Protein AF-A0A921BFK4-F1 (afdb_monomer)

Mean predicted aligned error: 3.36 Å

pLDDT: mean 94.27, std 9.58, range [43.28, 98.81]

Structure (mmCIF, N/CA/C/O backbone):
data_AF-A0A921BFK4-F1
#
_entry.id   AF-A0A921BFK4-F1
#
loop_
_atom_site.group_PDB
_atom_site.id
_atom_site.type_symbol
_atom_site.label_atom_id
_atom_site.label_alt_id
_atom_site.label_comp_id
_atom_site.label_asym_id
_atom_site.label_entity_id
_atom_site.label_seq_id
_atom_site.pdbx_PDB_ins_code
_atom_site.Cartn_x
_atom_site.Cartn_y
_atom_site.Cartn_z
_atom_site.occupancy
_atom_site.B_iso_or_equiv
_atom_site.auth_seq_id
_atom_site.auth_comp_id
_atom_site.auth_asym_id
_atom_site.auth_atom_id
_atom_site.pdbx_PDB_model_num
ATOM 1 N N . MET A 1 1 ? -15.239 14.322 -2.701 1.00 43.28 1 MET A N 1
ATOM 2 C CA . MET A 1 1 ? -15.052 14.436 -1.238 1.00 43.28 1 MET A CA 1
ATOM 3 C C . MET A 1 1 ? -13.571 14.255 -0.972 1.00 43.28 1 MET A C 1
ATOM 5 O O . MET A 1 1 ? -13.017 13.288 -1.473 1.00 43.28 1 MET A O 1
ATOM 9 N N . SER A 1 2 ? -12.916 15.207 -0.308 1.00 46.84 2 SER A N 1
ATOM 10 C CA . SER A 1 2 ? -11.495 15.080 0.038 1.00 46.84 2 SER A CA 1
ATOM 11 C C . SER A 1 2 ? -11.345 13.940 1.046 1.00 46.84 2 SER A C 1
ATOM 13 O O . SER A 1 2 ? -11.819 14.054 2.175 1.00 46.84 2 SER A O 1
ATOM 15 N N . THR A 1 3 ? -10.777 12.808 0.630 1.00 59.25 3 THR A N 1
ATOM 16 C CA . THR A 1 3 ? -10.375 11.743 1.553 1.00 59.25 3 THR A CA 1
ATOM 17 C C . THR A 1 3 ? -9.202 12.269 2.363 1.00 59.25 3 THR A C 1
ATOM 19 O O . THR A 1 3 ? -8.106 12.432 1.827 1.00 59.25 3 THR A O 1
ATOM 22 N N . ASN A 1 4 ? -9.444 12.578 3.634 1.00 72.50 4 ASN A N 1
ATOM 23 C CA . ASN A 1 4 ? -8.404 13.022 4.549 1.00 72.50 4 ASN A CA 1
ATOM 24 C C . ASN A 1 4 ? -7.437 11.847 4.771 1.00 72.50 4 ASN A C 1
ATOM 26 O O . ASN A 1 4 ? -7.757 10.917 5.510 1.00 72.50 4 ASN A O 1
ATOM 30 N N . ARG A 1 5 ? -6.304 11.832 4.056 1.00 86.00 5 ARG A N 1
ATOM 31 C CA . ARG A 1 5 ? -5.292 10.781 4.209 1.00 86.00 5 ARG A CA 1
ATOM 32 C C . ARG A 1 5 ? -4.659 10.903 5.592 1.00 86.00 5 ARG A C 1
ATOM 34 O O . ARG A 1 5 ? -4.353 12.007 6.041 1.00 86.00 5 ARG A O 1
ATOM 41 N N . PHE A 1 6 ? -4.428 9.770 6.249 1.00 82.81 6 PHE A N 1
ATOM 42 C CA . PHE A 1 6 ? -3.623 9.754 7.468 1.00 82.81 6 PHE A CA 1
ATOM 43 C C . PHE A 1 6 ? -2.223 10.307 7.173 1.00 82.81 6 PHE A C 1
ATOM 45 O O . PHE A 1 6 ? -1.545 9.836 6.262 1.00 82.81 6 PHE A O 1
ATOM 52 N N . SER A 1 7 ? -1.793 11.301 7.951 1.00 82.81 7 SER A N 1
ATOM 53 C CA . SER A 1 7 ? -0.420 11.804 7.903 1.00 82.81 7 SER A CA 1
ATOM 54 C C . SER A 1 7 ? 0.471 10.898 8.746 1.00 82.81 7 SER A C 1
ATOM 56 O O . SER A 1 7 ? 0.220 10.731 9.940 1.00 82.81 7 SER A O 1
ATOM 58 N N . ILE A 1 8 ? 1.518 10.338 8.143 1.00 85.50 8 ILE A N 1
ATOM 59 C CA . ILE A 1 8 ? 2.517 9.515 8.833 1.00 85.50 8 ILE A CA 1
ATOM 60 C C . ILE A 1 8 ? 3.868 10.209 8.776 1.00 85.50 8 ILE A C 1
ATOM 62 O O . ILE A 1 8 ? 4.331 10.607 7.710 1.00 85.50 8 ILE A O 1
ATOM 66 N N . THR A 1 9 ? 4.510 10.327 9.935 1.00 91.44 9 THR A N 1
ATOM 67 C CA . THR A 1 9 ? 5.907 10.747 10.026 1.00 91.44 9 THR A CA 1
ATOM 68 C C . THR A 1 9 ? 6.798 9.534 9.786 1.00 91.44 9 THR A C 1
ATOM 70 O O . THR A 1 9 ? 6.900 8.666 10.650 1.00 91.44 9 THR A O 1
ATOM 73 N N . ASP A 1 10 ? 7.455 9.478 8.630 1.00 93.44 10 ASP A N 1
ATOM 74 C CA . ASP A 1 10 ? 8.379 8.397 8.274 1.00 93.44 10 ASP A CA 1
ATOM 75 C C . ASP A 1 10 ? 9.843 8.789 8.536 1.00 93.44 10 ASP A C 1
ATOM 77 O O . ASP A 1 10 ? 10.622 9.064 7.624 1.00 93.44 10 ASP A O 1
ATOM 81 N N . SER A 1 11 ? 10.228 8.856 9.812 1.00 96.12 11 SER A N 1
ATOM 82 C CA . SER A 1 11 ? 11.591 9.243 10.208 1.00 96.12 11 SER A CA 1
ATOM 83 C C . SER A 1 11 ? 12.661 8.211 9.837 1.00 96.12 11 SER A C 1
ATOM 85 O O . SER A 1 11 ? 13.844 8.548 9.802 1.00 96.12 11 SER A O 1
ATOM 87 N N . LEU A 1 12 ? 12.260 6.966 9.564 1.00 96.44 12 LEU A N 1
ATOM 88 C CA . LEU A 1 12 ? 13.165 5.860 9.251 1.00 96.44 12 LEU A CA 1
ATOM 89 C C . LEU A 1 12 ? 13.264 5.569 7.749 1.00 96.44 12 LEU A C 1
ATOM 91 O O . LEU A 1 12 ? 14.068 4.725 7.363 1.00 96.44 12 LEU A O 1
ATOM 95 N N . ASN A 1 13 ? 12.508 6.279 6.903 1.00 94.88 13 ASN A N 1
ATOM 96 C CA . ASN A 1 13 ? 12.357 5.967 5.477 1.00 94.88 13 ASN A CA 1
ATOM 97 C C . ASN A 1 13 ? 11.877 4.524 5.254 1.00 94.88 13 ASN A C 1
ATOM 99 O O . ASN A 1 13 ? 12.394 3.815 4.392 1.00 94.88 13 ASN A O 1
ATOM 103 N N . ALA A 1 14 ? 10.936 4.080 6.084 1.00 95.56 14 ALA A N 1
ATOM 104 C CA . ALA A 1 14 ? 10.368 2.747 6.028 1.00 95.56 14 ALA A CA 1
ATOM 105 C C . ALA A 1 14 ? 9.402 2.569 4.853 1.00 95.56 14 ALA A C 1
ATOM 107 O O . ALA A 1 14 ? 9.155 1.430 4.489 1.00 95.56 14 ALA A O 1
ATOM 108 N N . PHE A 1 15 ? 8.852 3.645 4.278 1.00 95.75 15 PHE A N 1
ATOM 109 C CA . PHE A 1 15 ? 7.925 3.575 3.148 1.00 95.75 15 PHE A CA 1
ATOM 110 C C . PHE A 1 15 ? 8.604 3.898 1.810 1.00 95.75 15 PHE A C 1
ATOM 112 O O . PHE A 1 15 ? 9.467 4.776 1.710 1.00 95.75 15 PHE A O 1
ATOM 119 N N . CYS A 1 16 ? 8.163 3.226 0.746 1.00 94.88 16 CYS A N 1
ATOM 120 C CA . CYS A 1 16 ? 8.563 3.525 -0.623 1.00 94.88 16 CYS A CA 1
ATOM 121 C C . CYS A 1 16 ? 8.146 4.957 -1.002 1.00 94.88 16 CYS A C 1
ATOM 123 O O . CYS A 1 16 ? 6.979 5.329 -0.895 1.00 94.88 16 CYS A O 1
ATOM 125 N N . LYS A 1 17 ? 9.098 5.765 -1.481 1.00 93.62 17 LYS A N 1
ATOM 126 C CA . LYS A 1 17 ? 8.874 7.184 -1.837 1.00 93.62 17 LYS A CA 1
ATOM 127 C C . LYS A 1 17 ? 8.343 7.395 -3.256 1.00 93.62 17 LYS A C 1
ATOM 129 O O . LYS A 1 17 ? 8.005 8.511 -3.632 1.00 93.62 17 LYS A O 1
ATOM 134 N N . ASP A 1 18 ? 8.318 6.336 -4.050 1.00 93.00 18 ASP A N 1
ATOM 135 C CA . ASP A 1 18 ? 7.991 6.322 -5.475 1.00 93.00 18 ASP A CA 1
ATOM 136 C C . ASP A 1 18 ? 6.615 5.684 -5.747 1.00 93.00 18 ASP A C 1
ATOM 138 O O . ASP A 1 18 ? 6.330 5.198 -6.844 1.00 93.00 18 ASP A O 1
ATOM 142 N N . THR A 1 19 ? 5.756 5.653 -4.729 1.00 93.94 19 THR A N 1
ATOM 143 C CA . THR A 1 19 ? 4.356 5.246 -4.820 1.00 93.94 19 THR A CA 1
ATOM 144 C C . THR A 1 19 ? 3.534 6.008 -3.788 1.00 93.94 19 THR A C 1
ATOM 146 O O . THR A 1 19 ? 3.977 6.236 -2.667 1.00 93.94 19 THR A O 1
ATOM 149 N N . ASP A 1 20 ? 2.318 6.393 -4.156 1.00 94.38 20 ASP A N 1
ATOM 150 C CA . ASP A 1 20 ? 1.328 6.986 -3.260 1.00 94.38 20 ASP A CA 1
ATOM 151 C C . ASP A 1 20 ? 0.201 5.994 -2.915 1.00 94.38 20 ASP A C 1
ATOM 153 O O . ASP A 1 20 ? -0.902 6.415 -2.551 1.00 94.38 20 ASP A O 1
ATOM 157 N N . ALA A 1 21 ? 0.473 4.686 -3.032 1.00 96.31 21 ALA A N 1
ATOM 158 C CA . ALA A 1 21 ? -0.473 3.611 -2.758 1.00 96.31 21 ALA A CA 1
ATOM 159 C C . ALA A 1 21 ? -1.130 3.760 -1.382 1.00 96.31 21 ALA A C 1
ATOM 161 O O . ALA A 1 21 ? -0.478 3.709 -0.341 1.00 96.31 21 ALA A O 1
ATOM 162 N N . TYR A 1 22 ? -2.449 3.927 -1.396 1.00 97.25 22 TYR A N 1
ATOM 163 C CA . TYR A 1 22 ? -3.272 4.158 -0.217 1.00 97.25 22 TYR A CA 1
ATOM 164 C C . TYR A 1 22 ? -4.660 3.582 -0.467 1.00 97.25 22 TYR A C 1
ATOM 166 O O . TYR A 1 22 ? -5.248 3.826 -1.520 1.00 97.25 22 TYR A O 1
ATOM 174 N N . LEU A 1 23 ? -5.204 2.855 0.507 1.00 97.44 23 LEU A N 1
ATOM 175 C CA . LEU A 1 23 ? -6.561 2.320 0.436 1.00 97.44 23 LEU A CA 1
ATOM 176 C C . LEU A 1 23 ? -7.326 2.720 1.691 1.00 97.44 23 LEU A C 1
ATOM 178 O O . LEU A 1 23 ? -6.992 2.297 2.798 1.00 97.44 23 LEU A O 1
ATOM 182 N N . GLN A 1 24 ? -8.368 3.528 1.504 1.00 97.00 24 GLN A N 1
ATOM 183 C CA . GLN A 1 24 ? -9.268 3.914 2.581 1.00 97.00 24 GLN A CA 1
ATOM 184 C C . GLN A 1 24 ? -10.047 2.685 3.057 1.00 97.00 24 GLN A C 1
ATOM 186 O O . GLN A 1 24 ? -10.736 2.047 2.261 1.00 97.00 24 GLN A O 1
ATOM 191 N N . GLY A 1 25 ? -9.962 2.383 4.352 1.00 97.19 25 GLY A N 1
ATOM 192 C C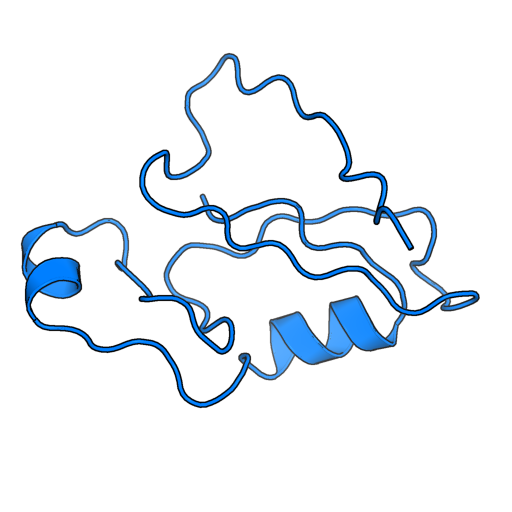A . GLY A 1 25 ? -10.775 1.337 4.963 1.00 97.19 25 GLY A CA 1
ATOM 193 C C . GLY A 1 25 ? -12.267 1.663 4.887 1.00 97.19 25 GLY A C 1
ATOM 194 O O . GLY A 1 25 ? -12.658 2.835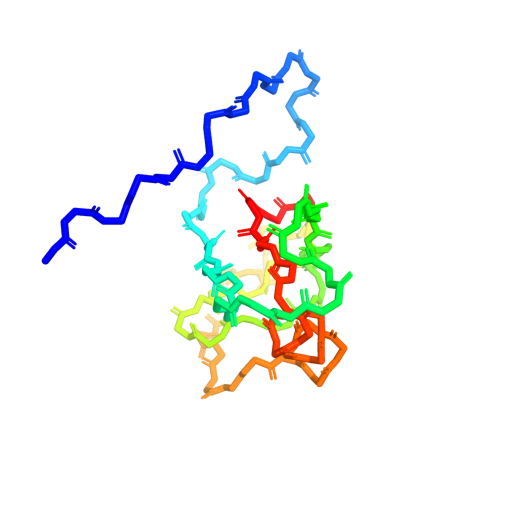 4.949 1.00 97.19 25 GLY A O 1
ATOM 195 N N . LEU A 1 26 ? -13.108 0.636 4.759 1.00 95.62 26 LEU A N 1
ATOM 196 C CA . LEU A 1 26 ? -14.558 0.820 4.777 1.00 95.62 26 LEU A CA 1
ATOM 197 C C . LEU A 1 26 ? -15.036 1.394 6.127 1.00 95.62 26 LEU A C 1
ATOM 199 O O . LEU A 1 26 ? -14.480 1.073 7.185 1.00 95.62 26 LEU A O 1
ATOM 203 N N . PRO A 1 27 ? -16.067 2.257 6.124 1.00 92.75 27 PRO A N 1
ATOM 204 C CA . PRO A 1 27 ? -16.604 2.810 7.360 1.00 92.75 27 PRO A CA 1
ATOM 205 C C . PRO A 1 2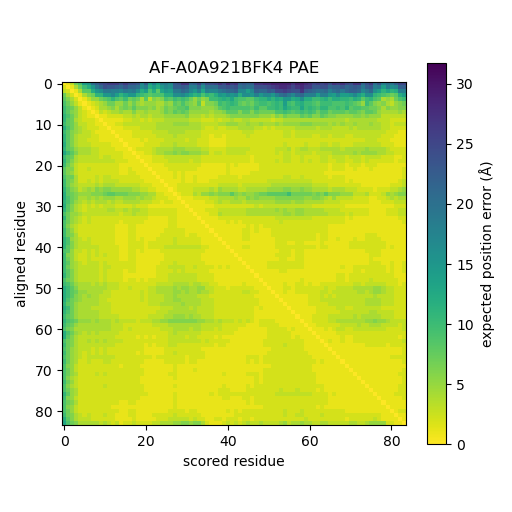7 ? -17.282 1.721 8.205 1.00 92.75 27 PRO A C 1
ATOM 207 O O . PRO A 1 27 ? -17.895 0.802 7.668 1.00 92.75 27 PRO A O 1
ATOM 210 N N . ASN A 1 28 ? -17.242 1.882 9.531 1.00 92.44 28 ASN A N 1
ATOM 211 C CA . ASN A 1 28 ? -17.943 1.041 10.516 1.00 92.44 28 ASN A CA 1
ATOM 212 C C . ASN A 1 28 ? -17.545 -0.450 10.527 1.00 92.44 28 ASN A C 1
ATOM 214 O O . ASN A 1 28 ? -18.299 -1.285 11.026 1.00 92.44 28 ASN A O 1
ATOM 218 N N . GLY A 1 29 ? -16.372 -0.793 9.997 1.00 94.81 29 GLY A N 1
ATOM 219 C CA . GLY A 1 29 ? -15.786 -2.123 10.122 1.00 94.81 29 GLY A CA 1
ATOM 220 C C . GLY A 1 29 ? -15.118 -2.337 11.485 1.00 94.81 29 GLY A C 1
ATOM 221 O O . GLY A 1 29 ? -14.771 -1.388 12.192 1.00 94.81 29 GLY A O 1
ATOM 222 N N . SER A 1 30 ? -14.892 -3.599 11.862 1.00 97.94 30 SER A N 1
ATOM 223 C CA . SER A 1 30 ? -14.266 -3.959 13.145 1.00 97.94 30 SER A CA 1
ATOM 224 C C . SER A 1 30 ? -12.838 -3.423 13.316 1.00 97.94 30 SER A C 1
ATOM 226 O O . SER A 1 30 ? -12.330 -3.404 14.433 1.00 97.94 30 SER A O 1
ATOM 228 N N . LEU A 1 31 ? -12.189 -2.996 12.229 1.00 98.19 31 LEU A N 1
ATOM 229 C CA . LEU A 1 31 ? -10.840 -2.429 12.208 1.00 98.19 31 LEU A CA 1
ATOM 230 C C . LEU A 1 31 ? -10.818 -0.936 11.827 1.00 98.19 31 LEU A C 1
ATOM 232 O O . LEU A 1 31 ? -9.745 -0.412 11.544 1.00 98.19 31 LEU A O 1
ATOM 236 N N . SER A 1 32 ? -11.957 -0.228 11.817 1.00 95.94 32 SER A N 1
ATOM 237 C CA . SER A 1 32 ? -12.045 1.170 11.340 1.00 95.94 32 SER A CA 1
ATOM 238 C C . SER A 1 32 ? -11.170 2.193 12.077 1.00 95.94 32 SER A C 1
ATOM 240 O O . SER A 1 32 ? -10.967 3.292 11.567 1.00 95.94 32 SER A O 1
ATOM 242 N N . SER A 1 33 ? -10.642 1.863 13.256 1.00 93.94 33 SER A N 1
ATOM 243 C CA . SER A 1 33 ? -9.698 2.708 14.000 1.00 93.94 33 SER A CA 1
ATOM 244 C C . SER A 1 33 ? -8.226 2.372 13.742 1.00 93.94 33 SER A C 1
ATOM 246 O O . SER A 1 33 ? -7.348 3.006 14.327 1.00 93.94 33 SER A O 1
ATOM 248 N N . LEU A 1 34 ? -7.942 1.374 12.903 1.00 96.94 34 LEU A N 1
ATOM 249 C CA . LEU A 1 34 ? -6.596 0.877 12.659 1.00 96.94 34 LEU A CA 1
ATOM 250 C C . LEU A 1 34 ? -6.073 1.305 11.291 1.00 96.94 34 LEU A C 1
ATOM 252 O O . LEU A 1 34 ? -6.806 1.437 10.307 1.00 96.94 34 LEU A O 1
ATOM 256 N N . THR A 1 35 ? -4.757 1.455 11.233 1.00 97.31 35 THR A N 1
ATOM 257 C CA . THR A 1 35 ? -4.001 1.629 9.998 1.00 97.31 35 THR A CA 1
ATOM 258 C C . THR A 1 35 ? -3.002 0.491 9.841 1.00 97.31 35 THR A C 1
ATOM 260 O O . THR A 1 35 ? -2.606 -0.146 10.819 1.00 97.31 35 THR A O 1
ATOM 263 N N . PHE A 1 36 ? -2.597 0.212 8.605 1.00 97.94 36 PHE A N 1
ATOM 264 C CA . PHE A 1 36 ? -1.572 -0.787 8.325 1.00 97.94 36 PHE A CA 1
ATOM 265 C C . PHE A 1 36 ? -0.752 -0.437 7.086 1.00 97.94 36 PHE A C 1
ATOM 267 O O . PHE A 1 36 ? -1.210 0.263 6.183 1.00 97.94 36 PHE A O 1
ATOM 274 N N . ALA A 1 37 ? 0.466 -0.963 7.037 1.00 97.62 37 ALA A N 1
ATOM 275 C CA . ALA A 1 37 ? 1.322 -0.918 5.864 1.00 97.62 37 ALA A CA 1
ATOM 276 C C . ALA A 1 37 ? 1.249 -2.270 5.136 1.00 97.62 37 ALA A C 1
ATOM 278 O O . ALA A 1 37 ? 1.287 -3.320 5.782 1.00 97.62 37 ALA A O 1
ATOM 279 N N . ALA A 1 38 ? 1.151 -2.263 3.807 1.00 98.12 38 ALA A N 1
ATOM 280 C CA . ALA A 1 38 ? 1.181 -3.483 3.003 1.00 98.12 38 ALA A CA 1
ATOM 281 C C . ALA A 1 38 ? 2.542 -3.589 2.317 1.00 98.12 38 ALA A C 1
ATOM 283 O O . ALA A 1 38 ? 2.821 -2.795 1.423 1.00 98.12 38 ALA A O 1
ATOM 284 N N . LYS A 1 39 ? 3.381 -4.547 2.742 1.00 98.00 39 LYS A N 1
ATOM 285 C CA . LYS A 1 39 ? 4.729 -4.775 2.179 1.00 98.00 39 LYS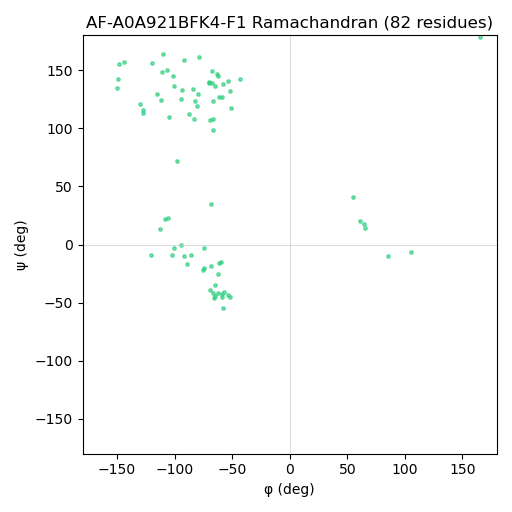 A CA 1
ATOM 286 C C . LYS A 1 39 ? 4.711 -4.700 0.652 1.00 98.00 39 LYS A C 1
ATOM 288 O O . LYS A 1 39 ? 3.776 -5.231 0.051 1.00 98.00 39 LYS A O 1
ATOM 293 N N . ASP A 1 40 ? 5.747 -4.132 0.030 1.00 97.62 40 ASP A N 1
ATOM 294 C CA . ASP A 1 40 ? 5.87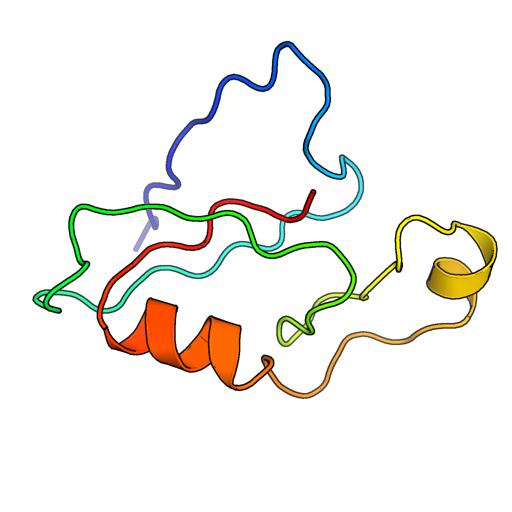0 -3.978 -1.430 1.00 97.62 40 ASP A CA 1
ATOM 295 C C . ASP A 1 40 ? 6.061 -5.295 -2.212 1.00 97.62 40 ASP A C 1
ATOM 297 O O . ASP A 1 40 ? 6.733 -5.366 -3.227 1.00 97.62 40 ASP A O 1
ATOM 301 N N . ILE A 1 41 ? 5.437 -6.366 -1.742 1.00 97.50 41 ILE A N 1
ATOM 302 C CA . ILE A 1 41 ? 5.236 -7.648 -2.419 1.00 97.50 41 ILE A CA 1
ATOM 303 C C . ILE A 1 41 ? 3.742 -7.973 -2.566 1.00 97.50 41 ILE A C 1
ATOM 305 O O . ILE A 1 41 ? 3.387 -8.945 -3.223 1.00 97.50 41 ILE A O 1
ATOM 309 N N . PHE A 1 42 ? 2.867 -7.193 -1.923 1.00 98.50 42 PHE A N 1
ATOM 310 C CA . PHE A 1 42 ? 1.425 -7.300 -2.078 1.00 98.50 42 PHE A CA 1
ATOM 311 C C . PHE A 1 42 ? 0.945 -6.337 -3.153 1.00 98.50 42 PHE A C 1
ATOM 313 O O . PHE A 1 42 ? 1.273 -5.144 -3.138 1.00 98.50 42 PHE A O 1
ATOM 320 N N . ASP A 1 43 ? 0.113 -6.863 -4.042 1.00 98.62 43 ASP A N 1
ATOM 321 C CA . ASP A 1 43 ? -0.544 -6.066 -5.060 1.00 98.62 43 ASP A CA 1
ATOM 322 C C . ASP A 1 43 ? -1.602 -5.143 -4.466 1.00 98.62 43 ASP A C 1
ATOM 324 O O . ASP A 1 43 ? -2.388 -5.511 -3.587 1.00 98.62 43 ASP A O 1
ATOM 328 N N . VAL A 1 44 ? -1.621 -3.927 -4.999 1.00 98.50 44 VAL A N 1
ATOM 329 C CA . VAL A 1 44 ? -2.623 -2.898 -4.745 1.00 98.50 44 VAL A CA 1
ATOM 330 C C . VAL A 1 44 ? -3.067 -2.419 -6.117 1.00 98.50 44 VAL A C 1
ATOM 332 O O . VAL A 1 44 ? -2.235 -1.965 -6.902 1.00 98.50 44 VAL A O 1
ATOM 335 N N . GLN A 1 45 ? -4.359 -2.545 -6.418 1.00 98.50 45 GLN A N 1
ATOM 336 C CA . GLN A 1 45 ? -4.895 -2.229 -7.740 1.00 98.50 45 GLN A CA 1
ATOM 337 C C . GLN A 1 45 ? -4.477 -0.823 -8.198 1.00 98.50 45 GLN A C 1
ATOM 339 O O . GLN A 1 45 ? -4.606 0.144 -7.449 1.00 98.50 45 GLN A O 1
ATOM 344 N N . GLY A 1 46 ? -3.994 -0.720 -9.437 1.00 98.25 46 GLY A N 1
ATOM 345 C CA . GLY A 1 46 ? -3.538 0.534 -10.042 1.00 98.25 46 GLY A CA 1
ATOM 346 C C . GLY A 1 46 ? -2.085 0.908 -9.730 1.00 98.25 46 GLY A C 1
ATOM 347 O O . GLY A 1 46 ? -1.538 1.785 -10.398 1.00 98.25 46 GLY A O 1
ATOM 348 N N . TYR A 1 47 ? -1.425 0.210 -8.802 1.00 98.19 47 TYR A N 1
ATOM 349 C CA . TYR A 1 47 ? -0.040 0.471 -8.410 1.00 98.19 47 TYR A CA 1
ATOM 350 C C . TYR A 1 47 ? 0.904 -0.642 -8.862 1.00 98.19 47 TYR A C 1
ATOM 352 O O . TYR A 1 47 ? 0.529 -1.811 -8.929 1.00 98.19 47 TYR A O 1
ATOM 360 N N . ILE A 1 48 ? 2.151 -0.271 -9.155 1.00 98.31 48 ILE A N 1
ATOM 361 C CA . ILE A 1 48 ? 3.225 -1.222 -9.455 1.00 98.31 48 ILE A CA 1
ATOM 362 C C . ILE A 1 48 ? 3.772 -1.786 -8.138 1.00 98.31 48 ILE A C 1
ATOM 364 O O . ILE A 1 48 ? 4.130 -1.025 -7.236 1.00 98.31 48 ILE A O 1
ATOM 368 N N . THR A 1 49 ? 3.872 -3.111 -8.040 1.00 98.00 49 THR A N 1
ATOM 369 C CA . THR A 1 49 ? 4.541 -3.807 -6.931 1.00 98.00 49 THR A CA 1
ATOM 370 C C . THR A 1 49 ? 6.027 -3.961 -7.241 1.00 98.00 49 THR A C 1
ATOM 372 O O . THR A 1 49 ? 6.404 -4.665 -8.177 1.00 98.00 49 THR A O 1
ATOM 375 N N . GLY A 1 50 ? 6.877 -3.272 -6.479 1.00 96.75 50 GLY A N 1
ATOM 376 C CA . GLY A 1 50 ? 8.308 -3.160 -6.763 1.00 96.75 50 GLY A CA 1
ATOM 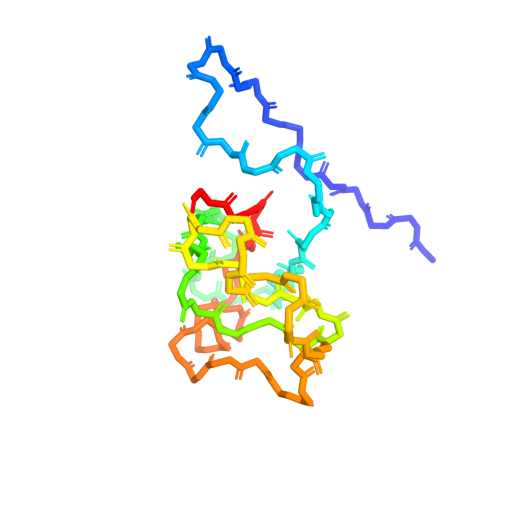377 C C . GLY A 1 50 ? 9.178 -4.250 -6.142 1.00 96.75 50 GLY A C 1
ATOM 378 O O . GLY A 1 50 ? 10.314 -4.436 -6.569 1.00 96.75 50 GLY A O 1
ATOM 379 N N . GLY A 1 51 ? 8.687 -4.994 -5.153 1.00 95.75 51 GLY A N 1
ATOM 380 C CA . GLY A 1 51 ? 9.434 -6.073 -4.504 1.00 95.75 51 GLY A CA 1
ATOM 381 C C . GLY A 1 51 ? 10.666 -5.602 -3.729 1.00 95.75 51 GLY A C 1
ATOM 382 O O . GLY A 1 51 ? 11.530 -6.422 -3.423 1.00 95.75 51 GLY A O 1
ATOM 383 N N . GLY A 1 52 ? 10.797 -4.297 -3.464 1.00 93.19 52 GLY A N 1
ATOM 384 C CA . GLY A 1 52 ? 12.043 -3.706 -2.967 1.00 93.19 52 GLY A CA 1
ATOM 385 C C . GLY A 1 52 ? 13.218 -3.804 -3.955 1.00 93.19 52 GLY A C 1
ATOM 386 O O . GLY A 1 52 ? 14.370 -3.676 -3.543 1.00 93.19 52 GLY A O 1
ATOM 387 N N . ASN A 1 53 ? 12.950 -4.051 -5.243 1.00 96.12 53 ASN A N 1
ATOM 388 C CA . ASN A 1 53 ? 13.957 -4.207 -6.288 1.00 96.12 53 ASN A CA 1
ATOM 389 C C . ASN A 1 53 ? 13.646 -3.274 -7.482 1.00 96.12 53 ASN A C 1
ATOM 391 O O . ASN A 1 53 ? 12.666 -3.500 -8.196 1.00 96.12 53 ASN A O 1
ATOM 395 N N . PRO A 1 54 ? 14.484 -2.252 -7.745 1.00 95.00 54 PRO A N 1
ATOM 396 C CA . PRO A 1 54 ? 14.279 -1.321 -8.855 1.00 95.00 54 PRO A CA 1
ATOM 397 C C . PRO A 1 54 ? 14.180 -1.990 -10.233 1.00 95.00 54 PRO A C 1
ATOM 399 O O . PRO A 1 54 ? 13.313 -1.618 -11.021 1.00 95.00 54 PRO A O 1
ATOM 402 N N . ASP A 1 55 ? 15.006 -3.001 -10.513 1.00 97.12 55 ASP A N 1
ATOM 403 C CA . ASP A 1 55 ? 15.015 -3.681 -11.815 1.00 97.12 55 ASP A CA 1
ATOM 404 C C . ASP A 1 55 ? 13.740 -4.501 -12.023 1.00 97.12 55 ASP A C 1
ATOM 406 O O . ASP A 1 55 ? 13.155 -4.493 -13.108 1.00 97.12 55 ASP A O 1
ATOM 410 N N . TRP A 1 56 ? 13.264 -5.161 -10.959 1.00 96.44 56 TRP A N 1
ATOM 411 C CA . TRP A 1 56 ? 11.959 -5.818 -10.976 1.00 96.44 56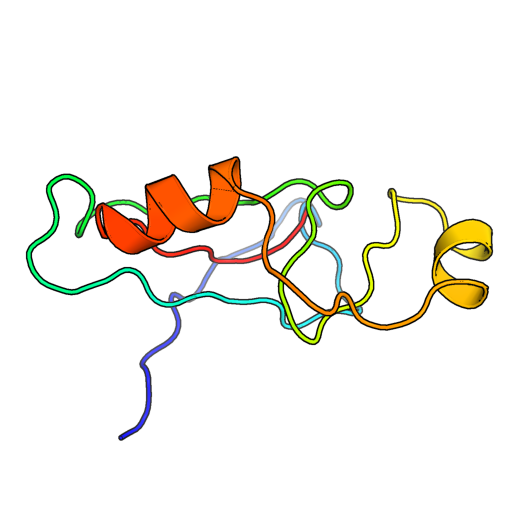 TRP A CA 1
ATOM 412 C C . TRP A 1 56 ? 10.877 -4.792 -11.294 1.00 96.44 56 TRP A C 1
ATOM 414 O O . TRP A 1 56 ? 10.167 -4.948 -12.286 1.00 96.44 56 TRP A O 1
ATOM 424 N N . LYS A 1 57 ? 10.812 -3.702 -10.521 1.00 96.50 57 LYS A N 1
ATOM 425 C CA . LYS A 1 57 ? 9.800 -2.651 -10.663 1.00 96.50 57 LYS A CA 1
ATOM 426 C C . LYS A 1 57 ? 9.726 -2.079 -12.081 1.00 96.50 57 LYS A C 1
ATOM 428 O O . LYS A 1 57 ? 8.626 -1.918 -12.598 1.00 96.50 57 LYS A O 1
ATOM 433 N N . LEU A 1 58 ? 10.871 -1.820 -12.720 1.00 97.00 58 LEU A N 1
ATOM 434 C CA . LEU A 1 58 ? 10.945 -1.287 -14.089 1.00 97.00 58 LEU A CA 1
ATOM 435 C C . LEU A 1 58 ? 10.327 -2.214 -15.146 1.00 97.00 58 LEU A C 1
ATOM 437 O O . LEU A 1 58 ? 9.903 -1.743 -16.198 1.00 97.00 58 LEU A O 1
ATOM 441 N N . SER A 1 59 ? 10.283 -3.519 -14.876 1.00 96.69 59 SER A N 1
ATOM 442 C CA . SER A 1 59 ? 9.698 -4.521 -15.775 1.00 96.69 59 SER A CA 1
ATOM 443 C C . SER A 1 59 ? 8.218 -4.813 -15.509 1.00 96.69 59 SER A C 1
ATOM 445 O O . SER A 1 59 ? 7.589 -5.522 -16.295 1.00 96.69 59 SER A O 1
ATOM 447 N N . GLN A 1 60 ? 7.663 -4.308 -14.404 1.00 97.69 60 GLN A N 1
ATOM 448 C CA . GLN A 1 60 ? 6.291 -4.588 -13.995 1.00 97.69 60 GLN A CA 1
ATOM 449 C C . GLN A 1 60 ? 5.299 -3.558 -14.537 1.00 97.69 60 GLN A C 1
ATOM 451 O O . GLN A 1 60 ? 5.634 -2.416 -14.851 1.00 97.69 60 GLN A O 1
ATOM 456 N N . VAL A 1 61 ? 4.036 -3.972 -14.584 1.00 98.12 61 VAL A N 1
ATOM 457 C CA . VAL A 1 61 ? 2.889 -3.102 -14.856 1.00 98.12 61 VAL A CA 1
ATOM 458 C C . VAL A 1 61 ? 2.055 -2.940 -13.588 1.00 98.12 61 VAL A C 1
ATOM 460 O O . VAL A 1 61 ? 2.209 -3.697 -12.628 1.00 98.12 61 VAL A O 1
ATOM 463 N N . SER A 1 62 ? 1.180 -1.935 -13.562 1.00 98.25 62 SER A N 1
ATOM 464 C CA . SER A 1 62 ? 0.253 -1.753 -12.445 1.00 98.25 62 SER A CA 1
ATOM 465 C C . SER A 1 62 ? -0.622 -2.989 -12.252 1.00 98.25 62 SER A C 1
ATOM 467 O O . SER A 1 62 ? -1.136 -3.547 -13.221 1.00 98.25 62 SER A O 1
ATOM 469 N N . ALA A 1 63 ? -0.831 -3.383 -10.997 1.00 98.44 63 ALA A N 1
ATOM 470 C CA . ALA A 1 63 ? -1.657 -4.534 -10.677 1.00 98.44 63 ALA A CA 1
ATOM 471 C C . ALA A 1 63 ? -3.123 -4.307 -11.082 1.00 98.44 63 ALA A C 1
ATOM 473 O O . ALA A 1 63 ? -3.712 -3.259 -10.798 1.00 98.44 63 ALA A O 1
ATOM 474 N N . GLU A 1 64 ? -3.739 -5.320 -11.692 1.00 98.50 64 GLU A N 1
ATOM 475 C CA . GLU A 1 64 ? -5.156 -5.286 -12.079 1.00 98.50 64 GLU A CA 1
ATOM 476 C C . GLU A 1 64 ? -6.099 -5.456 -10.880 1.00 98.50 64 GLU A C 1
ATOM 478 O O . GLU A 1 64 ? -7.259 -5.044 -10.929 1.00 98.50 64 GLU A O 1
ATOM 483 N N . SER A 1 65 ? -5.611 -6.043 -9.784 1.00 98.44 65 SER A N 1
ATOM 484 C CA . SER A 1 65 ? -6.394 -6.298 -8.575 1.00 98.44 65 SER A CA 1
ATOM 485 C C . SER A 1 65 ? -5.564 -6.118 -7.306 1.00 98.44 65 SER A C 1
ATOM 487 O O . SER A 1 65 ? -4.339 -6.199 -7.321 1.00 98.44 65 SER A O 1
ATOM 489 N N . THR A 1 66 ? -6.248 -5.853 -6.194 1.00 98.75 66 THR A N 1
ATOM 490 C CA . THR A 1 66 ? -5.633 -5.789 -4.865 1.00 98.75 66 THR A CA 1
ATOM 491 C C . THR A 1 66 ? -5.538 -7.193 -4.276 1.00 98.75 66 THR A C 1
ATOM 493 O O . THR A 1 66 ? -6.525 -7.935 -4.275 1.00 98.75 66 THR A O 1
ATOM 496 N N . ALA A 1 67 ? -4.374 -7.541 -3.723 1.00 98.81 67 ALA A N 1
ATOM 497 C CA . ALA A 1 67 ? -4.135 -8.827 -3.083 1.00 98.81 67 ALA A CA 1
ATOM 498 C C . ALA A 1 67 ? -5.190 -9.124 -2.004 1.00 98.81 67 ALA A C 1
ATOM 500 O O . ALA A 1 67 ? -5.570 -8.249 -1.222 1.00 98.81 67 ALA A O 1
ATOM 501 N N . TRP A 1 68 ? -5.630 -10.384 -1.923 1.00 98.62 68 TRP A N 1
ATOM 502 C CA . TRP A 1 68 ? -6.720 -10.805 -1.033 1.00 98.62 68 TRP A CA 1
ATOM 503 C C . TRP A 1 68 ? -6.514 -10.367 0.424 1.00 98.62 68 TRP A C 1
ATOM 505 O O . TRP A 1 68 ? -7.430 -9.818 1.027 1.00 98.62 68 TRP A O 1
ATOM 515 N N . ALA A 1 69 ? -5.306 -10.538 0.968 1.00 98.62 69 ALA A N 1
ATOM 516 C CA . ALA A 1 69 ? -5.004 -10.166 2.350 1.00 98.62 69 ALA A CA 1
ATOM 517 C C . ALA A 1 69 ? -5.169 -8.657 2.607 1.00 98.62 69 ALA A C 1
ATOM 519 O O . ALA A 1 69 ? -5.746 -8.263 3.618 1.00 98.62 69 ALA A O 1
ATOM 520 N N . VAL A 1 70 ? -4.719 -7.813 1.671 1.00 98.75 70 VAL A N 1
ATOM 521 C CA . VAL A 1 70 ? -4.888 -6.353 1.750 1.00 98.75 70 VAL A CA 1
ATOM 522 C C . VAL A 1 70 ? -6.371 -5.998 1.664 1.00 98.75 70 VAL A C 1
ATOM 524 O O . VAL A 1 70 ? -6.869 -5.227 2.483 1.00 98.75 70 VAL A O 1
ATOM 527 N N . ARG A 1 71 ? -7.095 -6.610 0.719 1.00 98.62 71 ARG A N 1
ATOM 528 C CA . ARG A 1 71 ? -8.534 -6.392 0.538 1.00 98.62 71 ARG A CA 1
ATOM 529 C C . ARG A 1 71 ? -9.333 -6.737 1.797 1.00 98.62 71 ARG A C 1
ATOM 531 O O . ARG A 1 71 ? -10.161 -5.934 2.203 1.00 98.62 71 ARG A O 1
ATOM 538 N N . VAL A 1 72 ? -9.057 -7.872 2.440 1.00 98.56 72 VAL A N 1
ATOM 539 C CA . VAL A 1 72 ? -9.752 -8.297 3.670 1.00 98.56 72 VAL A CA 1
ATOM 540 C C . VAL A 1 72 ? -9.595 -7.271 4.795 1.00 98.56 72 VAL A C 1
ATOM 542 O O . VAL A 1 72 ? -10.569 -6.957 5.475 1.00 98.56 72 VAL A O 1
ATOM 545 N N . LEU A 1 73 ? -8.396 -6.713 4.981 1.00 98.69 73 LEU A N 1
ATOM 546 C CA . LEU A 1 73 ? -8.160 -5.696 6.010 1.00 98.69 73 LEU A CA 1
ATOM 547 C C . LEU A 1 73 ? -8.907 -4.392 5.708 1.00 98.69 73 LEU A C 1
ATOM 549 O O . LEU A 1 73 ? -9.515 -3.813 6.609 1.00 98.69 73 LEU A O 1
ATOM 553 N N . VAL A 1 74 ? -8.903 -3.965 4.443 1.00 98.44 74 VAL A N 1
ATOM 554 C CA . VAL A 1 74 ? -9.612 -2.761 3.982 1.00 98.44 74 VAL A CA 1
ATOM 555 C C . VAL A 1 74 ? -11.126 -2.916 4.115 1.00 98.44 74 VAL A C 1
ATOM 557 O O . VAL A 1 74 ? -11.795 -2.014 4.620 1.00 98.44 74 VAL A O 1
ATOM 560 N N . GLU A 1 75 ? -11.673 -4.071 3.729 1.00 98.25 75 GLU A N 1
ATOM 561 C CA . GLU A 1 75 ? -13.098 -4.393 3.873 1.00 98.25 75 GLU A CA 1
ATOM 562 C C . GLU A 1 75 ? -13.528 -4.470 5.343 1.00 98.25 75 GLU A C 1
ATOM 564 O O . GLU A 1 75 ? -14.619 -4.025 5.693 1.00 98.25 75 GLU A O 1
ATOM 569 N N . ALA A 1 76 ? -12.651 -4.955 6.226 1.00 98.50 76 ALA A N 1
ATOM 570 C CA . ALA A 1 76 ? -12.863 -4.928 7.671 1.00 98.50 76 ALA A CA 1
ATOM 571 C C . ALA A 1 76 ? -12.680 -3.528 8.295 1.00 98.50 76 ALA A C 1
ATOM 573 O O . ALA A 1 76 ? -12.897 -3.361 9.496 1.00 98.50 76 ALA A O 1
ATOM 574 N N . GLY A 1 77 ? -12.299 -2.523 7.503 1.00 98.00 77 GLY A N 1
ATOM 575 C CA . GLY A 1 77 ? -12.257 -1.113 7.883 1.00 98.00 77 GLY A CA 1
ATOM 576 C C . GLY A 1 77 ? -10.868 -0.534 8.147 1.00 98.00 77 GLY A C 1
ATOM 577 O O . GLY A 1 77 ? -10.756 0.678 8.320 1.00 98.00 77 GLY A O 1
ATOM 578 N N . ALA A 1 78 ? -9.804 -1.338 8.142 1.00 98.31 78 ALA A N 1
ATOM 579 C CA . ALA A 1 78 ? -8.454 -0.821 8.352 1.00 98.31 78 ALA A CA 1
ATOM 580 C C . ALA A 1 78 ? -7.995 0.007 7.144 1.00 98.31 78 ALA A C 1
ATOM 582 O O . ALA A 1 78 ? -8.223 -0.367 5.995 1.00 98.31 78 ALA A O 1
ATOM 583 N N . THR A 1 79 ? -7.305 1.120 7.384 1.00 97.88 79 THR A N 1
ATOM 584 C CA . THR A 1 79 ? -6.789 1.966 6.299 1.00 97.88 79 THR A CA 1
ATOM 585 C C . THR A 1 79 ? -5.346 1.606 5.952 1.00 97.88 79 THR A C 1
ATOM 587 O O . THR A 1 79 ? -4.471 1.628 6.819 1.00 97.88 79 THR A O 1
ATOM 590 N N . MET A 1 80 ? -5.082 1.303 4.679 1.00 97.69 80 MET A N 1
ATOM 591 C CA . MET A 1 80 ? -3.723 1.088 4.186 1.00 97.69 80 MET A CA 1
ATOM 592 C C . MET A 1 80 ? -3.058 2.437 3.923 1.00 97.69 80 MET A C 1
ATOM 594 O O . MET A 1 80 ? -3.524 3.202 3.079 1.00 97.69 80 MET A O 1
ATOM 598 N N . VAL A 1 81 ? -1.962 2.711 4.622 1.00 97.38 81 VAL A N 1
ATOM 599 C CA . VAL A 1 81 ? -1.311 4.034 4.633 1.00 97.38 81 VAL A CA 1
ATOM 600 C C . VAL A 1 81 ? -0.061 4.126 3.761 1.00 97.38 81 VAL A C 1
ATOM 602 O O . VAL A 1 81 ? 0.452 5.222 3.556 1.00 97.38 81 VAL A O 1
ATOM 605 N N . GLY A 1 82 ? 0.418 2.999 3.236 1.00 96.3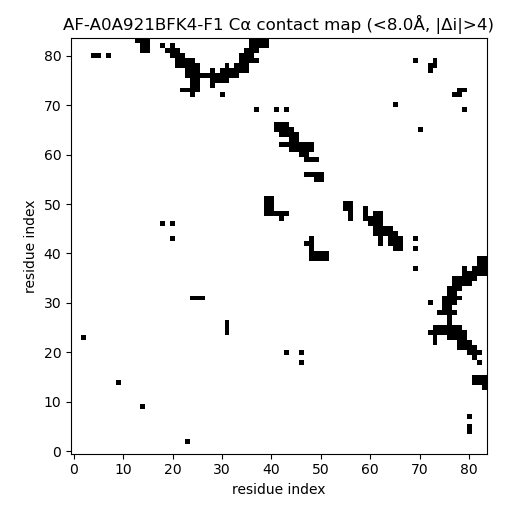8 82 GLY A N 1
ATOM 606 C CA . GLY A 1 82 ? 1.566 2.960 2.337 1.00 96.38 82 GLY A CA 1
ATOM 607 C C . GLY A 1 82 ? 2.140 1.560 2.157 1.00 96.38 82 GLY A C 1
ATOM 608 O O . GLY A 1 82 ? 1.682 0.594 2.783 1.00 96.38 82 GLY A O 1
ATOM 609 N N . LYS A 1 83 ? 3.175 1.481 1.315 1.00 96.69 83 LYS A N 1
ATOM 610 C CA . LYS A 1 83 ? 3.975 0.275 1.083 1.00 96.69 83 LYS A CA 1
ATOM 611 C C . LYS A 1 83 ? 5.396 0.470 1.633 1.00 96.69 83 LYS A C 1
ATOM 613 O O . LYS A 1 83 ? 6.011 1.471 1.269 1.00 96.69 83 LYS A O 1
ATOM 618 N N . PRO A 1 84 ? 5.883 -0.412 2.520 1.00 94.31 84 PRO A N 1
ATOM 619 C CA . PRO A 1 84 ? 7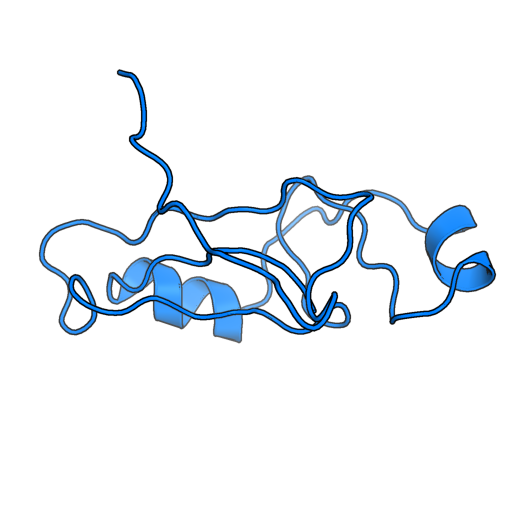.275 -0.494 2.929 1.00 94.31 84 PRO A CA 1
ATOM 620 C C . PRO A 1 84 ? 8.092 -1.450 2.057 1.00 94.31 84 PRO A C 1
ATOM 622 O O . PRO A 1 84 ? 7.493 -2.404 1.495 1.00 94.31 84 PRO A O 1
#

Radius of gyration: 12.91 Å; Cα contacts (8 Å, |Δi|>4): 150; chains: 1; bounding box: 33×26×30 Å

Nearest PDB structures (foldseek):
  6c62-assembly1_A  TM=9.123E-01  e=2.791E-02  Pseudomonas sp. ADP
  3a1k-assembly1_A  TM=8.449E-01  e=6.699E-02  Rhodococcus sp. N-771
  3a1i-assembly1_A-2  TM=8.509E-01  e=8.771E-02  Rhodococcus sp. N-771
  2gi3-assembly1_A-2  TM=7.511E-01  e=2.577E-01  Thermotoga maritima
  3a2p-assembly1_A  TM=8.417E-01  e=5.784E-01  Paenarthrobacter ureafaciens

Foldseek 3Di:
DPPPADDDDPPPPQFDPPDQDKAFADPPAPAQVAEDEDALVWADAPDFRCNPPVVSSVPTDHDNHGHPVVVVCSPSNYIHRGYD

Sequence (84 aa):
MSTNRFSITDSLNAFCKDTDAYLQGLPNGSLSSLTFAAKDIFDVQGYITGGGNPDWKLSQVSAESTAWAVRVLVEAGATMVGKP

Solvent-accessible surface area (backbone atoms only — not comparable to full-atom values): 4977 Å² total; per-residue (Å²): 131,88,76,83,71,84,86,76,89,65,91,79,66,61,53,53,89,90,60,85,57,64,43,82,28,36,84,91,26,96,32,48,91,40,72,46,69,49,49,28,77,52,41,41,54,74,35,64,51,32,63,90,34,72,73,58,31,74,75,53,64,54,27,91,49,53,32,68,71,60,45,55,43,23,65,34,4,19,25,36,73,31,33,66

Secondary structure (DSSP, 8-state):
----PPP---TT--S-TT----BPPPTT-TTTT-EEE--TTS--TTS---TT-HHHHHH----SS--HHHHHHHHTTPEEEE--